Protein AF-A0A6M0GGX5-F1 (afdb_monomer)

Radius of gyration: 9.72 Å; Cα contacts (8 Å, |Δi|>4): 52; chains: 1; bounding box: 27×16×23 Å

Nearest PDB structures (foldseek):
  4jw2-assembly1_A  TM=9.488E-01  e=1.518E-01  synthetic construct
  8aw4-assembly1_B  TM=9.650E-01  e=1.932E-01  synthetic construct
  6veh-assembly1_A  TM=9.655E-01  e=7.730E-01  synthetic construct
  4d4z-assembly1_A  TM=9.172E-01  e=8.210E-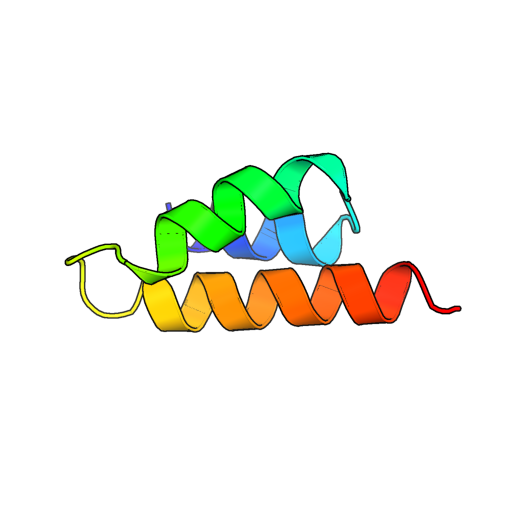01  Homo sapiens
  5z8h-assembly1_A  TM=7.103E-01  e=3.285E+00  Homo sapiens

Secondary structure (DSSP, 8-state):
-HHHHHHHHHHT-TTHHHHHHHGGG--STTHHHHHHHHHHHHHHHH--

Solvent-accessible surface area (backbone atoms only — not comparable to full-atom values): 2647 Å² total; per-residue (Å²): 108,70,67,57,44,42,51,45,11,74,68,38,48,68,81,47,45,68,61,33,58,62,30,52,75,44,85,54,87,68,41,25,61,40,22,52,56,12,48,53,39,20,55,60,58,73,75,113

Sequence (48 aa):
IRTAILSLGKLGDSAALSHLQGKLADEQAGIPQVAKIAISQIESCSND

Mean predicted aligned error: 3.55 Å

Foldseek 3Di:
DLVVLQVLLQVLPPVCLVVLVVQLPPPPPCSNVSSVSSNVSNVVVVVD

pLDDT: mean 88.4, std 7.93, range [52.94, 95.19]

Structure (mmCIF, N/CA/C/O backbone):
data_AF-A0A6M0GGX5-F1
#
_entry.id   AF-A0A6M0GGX5-F1
#
loop_
_atom_site.group_PDB
_atom_site.id
_atom_site.type_symbol
_atom_site.label_atom_id
_atom_site.label_alt_id
_atom_site.label_comp_id
_atom_site.label_asym_id
_atom_site.label_entity_id
_atom_site.label_seq_id
_atom_site.pdbx_PDB_ins_code
_atom_site.Cartn_x
_atom_site.Cartn_y
_atom_site.Cartn_z
_atom_site.occupancy
_atom_site.B_iso_or_equiv
_atom_site.auth_seq_id
_atom_site.auth_comp_id
_atom_site.auth_asym_id
_atom_site.auth_atom_id
_atom_site.pdbx_PDB_model_num
ATOM 1 N N . ILE A 1 1 ? -5.095 -9.923 5.408 1.00 73.19 1 ILE A N 1
ATOM 2 C CA . ILE A 1 1 ? -5.059 -8.627 4.678 1.00 73.19 1 ILE A CA 1
ATOM 3 C C . ILE A 1 1 ? -3.714 -7.912 4.848 1.00 73.19 1 ILE A C 1
ATOM 5 O O . ILE A 1 1 ? -3.041 -7.752 3.842 1.00 73.19 1 ILE A O 1
ATOM 9 N N . ARG A 1 2 ? -3.246 -7.569 6.064 1.00 85.56 2 ARG A N 1
ATOM 10 C CA . ARG A 1 2 ? -1.922 -6.919 6.264 1.00 85.56 2 ARG A CA 1
ATOM 11 C C . ARG A 1 2 ? -0.750 -7.618 5.559 1.00 85.56 2 ARG A C 1
ATOM 13 O O . ARG A 1 2 ? 0.023 -6.958 4.880 1.00 85.56 2 ARG A O 1
ATOM 20 N N . THR A 1 3 ? -0.639 -8.941 5.683 1.00 87.38 3 THR A N 1
ATOM 21 C CA . THR A 1 3 ? 0.441 -9.709 5.039 1.00 87.38 3 THR A CA 1
ATOM 22 C C . THR A 1 3 ? 0.415 -9.571 3.519 1.00 87.38 3 THR A C 1
ATOM 24 O O . THR A 1 3 ? 1.463 -9.392 2.918 1.00 87.38 3 THR A O 1
ATOM 27 N N . ALA A 1 4 ? -0.775 -9.567 2.910 1.00 88.44 4 ALA A N 1
ATOM 28 C CA . ALA A 1 4 ? -0.920 -9.397 1.466 1.00 88.44 4 ALA A CA 1
ATOM 29 C C . ALA A 1 4 ? -0.447 -8.008 1.007 1.00 88.44 4 ALA A C 1
ATOM 31 O O . ALA A 1 4 ? 0.280 -7.909 0.029 1.00 88.44 4 ALA A O 1
ATOM 32 N N . ILE A 1 5 ? -0.784 -6.954 1.759 1.00 90.31 5 ILE A N 1
ATOM 33 C CA . ILE A 1 5 ? -0.344 -5.574 1.491 1.00 90.31 5 ILE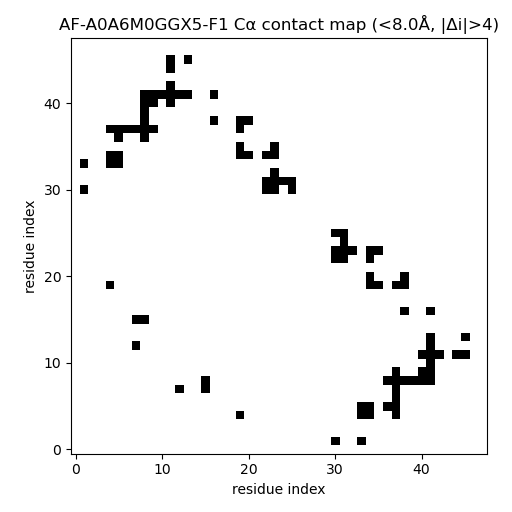 A CA 1
ATOM 34 C C . ILE A 1 5 ? 1.193 -5.484 1.507 1.00 90.31 5 ILE A C 1
ATOM 36 O O . ILE A 1 5 ? 1.784 -4.928 0.587 1.00 90.31 5 ILE A O 1
ATOM 40 N N . LEU A 1 6 ? 1.854 -6.092 2.499 1.00 89.31 6 LEU A N 1
ATOM 41 C CA . LEU A 1 6 ? 3.323 -6.130 2.565 1.00 89.31 6 LEU A CA 1
ATOM 42 C C . LEU A 1 6 ? 3.948 -6.952 1.437 1.00 89.31 6 LEU A C 1
ATOM 44 O O . LEU A 1 6 ? 4.983 -6.564 0.907 1.00 89.31 6 LEU A O 1
ATOM 48 N N . SER A 1 7 ? 3.347 -8.087 1.081 1.00 91.50 7 SER A N 1
ATOM 49 C CA . SER A 1 7 ? 3.830 -8.920 -0.021 1.00 91.50 7 SER A CA 1
ATOM 50 C C . SER A 1 7 ? 3.774 -8.184 -1.358 1.00 91.50 7 SER A C 1
ATOM 52 O O . SER A 1 7 ? 4.725 -8.289 -2.123 1.00 91.50 7 SER A O 1
ATOM 54 N N . LEU A 1 8 ? 2.717 -7.402 -1.608 1.00 87.69 8 LEU A N 1
ATOM 55 C CA . LEU A 1 8 ? 2.610 -6.550 -2.798 1.00 87.69 8 LEU A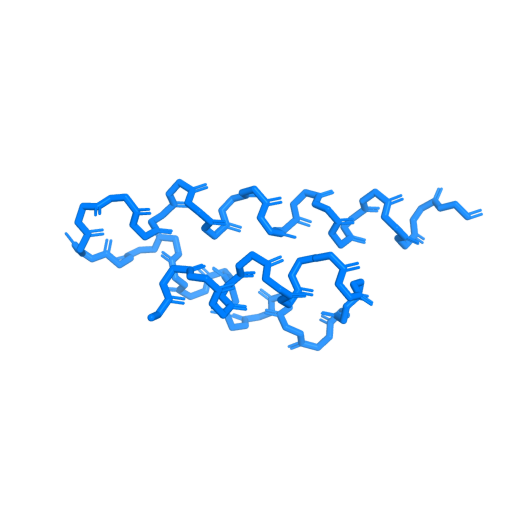 CA 1
ATOM 56 C C . LEU A 1 8 ? 3.721 -5.492 -2.837 1.00 87.69 8 LEU A C 1
ATOM 58 O O . LEU A 1 8 ? 4.347 -5.306 -3.874 1.00 87.69 8 LEU A O 1
ATOM 62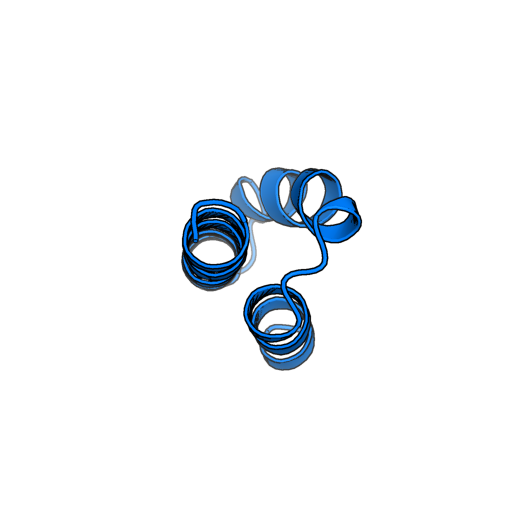 N N . GLY A 1 9 ? 4.015 -4.868 -1.691 1.00 88.06 9 GLY A N 1
ATOM 63 C CA . GLY A 1 9 ? 5.113 -3.909 -1.556 1.00 88.06 9 GLY A CA 1
ATOM 64 C C . GLY A 1 9 ? 6.476 -4.492 -1.937 1.00 88.06 9 GLY A C 1
ATOM 65 O O . GLY A 1 9 ? 7.198 -3.933 -2.756 1.00 88.06 9 GLY A O 1
ATOM 66 N N . LYS A 1 10 ? 6.797 -5.667 -1.383 1.00 89.50 10 LYS A N 1
ATOM 67 C CA . LYS A 1 10 ? 8.060 -6.377 -1.644 1.00 89.50 10 LYS A CA 1
ATOM 68 C C . LYS A 1 10 ? 8.199 -6.883 -3.073 1.00 89.50 10 LYS A C 1
ATOM 70 O O . LYS A 1 10 ? 9.320 -7.053 -3.535 1.00 89.50 10 LYS A O 1
ATOM 75 N N . LEU A 1 11 ? 7.082 -7.185 -3.734 1.00 89.19 11 LEU A N 1
ATOM 76 C CA . LEU A 1 11 ? 7.087 -7.640 -5.121 1.00 89.19 11 LEU A CA 1
ATOM 77 C C . LEU A 1 11 ? 7.453 -6.503 -6.088 1.00 89.19 11 LEU A C 1
ATOM 79 O O . LEU A 1 11 ? 7.787 -6.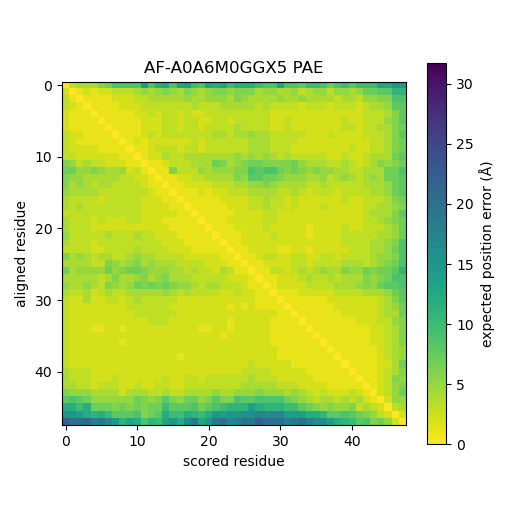779 -7.234 1.00 89.19 11 LEU A O 1
ATOM 83 N N . GLY A 1 12 ? 7.388 -5.243 -5.636 1.00 86.31 12 GLY A N 1
ATOM 84 C CA . GLY A 1 12 ? 7.634 -4.081 -6.485 1.00 86.31 12 GLY A CA 1
ATOM 85 C C . GLY A 1 12 ? 6.530 -3.859 -7.518 1.00 86.31 12 GLY A C 1
ATOM 86 O O . GLY A 1 12 ? 6.746 -3.164 -8.504 1.00 86.31 12 GLY A O 1
ATOM 87 N N . ASP A 1 13 ? 5.348 -4.450 -7.318 1.00 86.75 13 ASP A N 1
ATOM 88 C CA . ASP A 1 13 ? 4.254 -4.359 -8.278 1.00 86.75 13 ASP A CA 1
ATOM 89 C C . ASP A 1 13 ? 3.665 -2.943 -8.281 1.00 86.75 13 ASP A C 1
ATOM 91 O O . ASP A 1 13 ? 2.840 -2.577 -7.439 1.00 86.75 13 ASP A O 1
ATOM 95 N N . SER A 1 14 ? 4.080 -2.133 -9.253 1.00 84.94 14 SER A N 1
ATOM 96 C CA . SER A 1 14 ? 3.604 -0.762 -9.420 1.00 84.94 14 SER A CA 1
ATOM 97 C C . SER A 1 14 ? 2.091 -0.691 -9.656 1.00 84.94 14 SER A C 1
ATOM 99 O O . SER A 1 14 ? 1.478 0.316 -9.308 1.00 84.94 14 SER A O 1
ATOM 101 N N . ALA A 1 15 ? 1.446 -1.752 -10.164 1.00 87.19 15 ALA A N 1
ATOM 102 C CA . ALA A 1 15 ? -0.012 -1.796 -10.305 1.00 87.19 15 ALA A CA 1
ATOM 103 C C . ALA A 1 15 ? -0.729 -1.885 -8.943 1.00 87.19 15 ALA A C 1
ATOM 105 O O . ALA A 1 15 ? -1.901 -1.510 -8.816 1.00 87.19 15 ALA A O 1
ATOM 106 N N . ALA A 1 16 ? -0.024 -2.316 -7.892 1.00 88.44 16 ALA A N 1
ATOM 107 C CA . ALA A 1 16 ? -0.537 -2.306 -6.531 1.00 88.44 16 ALA A CA 1
ATOM 108 C C . ALA A 1 16 ? -0.574 -0.895 -5.920 1.00 88.44 16 ALA A C 1
ATOM 110 O O . ALA A 1 16 ? -1.331 -0.691 -4.972 1.00 88.44 16 ALA A O 1
ATOM 111 N N . LEU A 1 17 ? 0.159 0.097 -6.453 1.00 89.88 17 LEU A N 1
ATOM 112 C CA . LEU A 1 17 ? 0.218 1.451 -5.876 1.00 89.88 17 LEU A CA 1
ATOM 113 C C . LEU A 1 17 ? -1.165 2.085 -5.714 1.00 89.88 17 LEU A C 1
ATOM 115 O O . LEU A 1 17 ? -1.490 2.546 -4.621 1.00 89.88 17 LEU A O 1
ATOM 119 N N . SER A 1 18 ? -2.012 2.053 -6.748 1.00 89.31 18 SER A N 1
ATOM 120 C CA . SER A 1 18 ? -3.365 2.624 -6.660 1.00 89.31 18 SER A CA 1
ATOM 121 C C . SER A 1 18 ? -4.228 1.916 -5.612 1.00 89.31 18 SER A C 1
ATOM 123 O O . SER A 1 18 ? -4.965 2.562 -4.867 1.00 89.31 18 SER A O 1
ATOM 125 N N . HIS A 1 19 ? -4.099 0.591 -5.490 1.00 89.81 19 HIS A N 1
ATOM 126 C CA . HIS A 1 19 ? -4.800 -0.175 -4.458 1.00 89.81 19 HIS A CA 1
ATOM 127 C C . HIS A 1 19 ? -4.289 0.153 -3.048 1.00 89.81 19 HIS A C 1
ATOM 129 O O . HIS A 1 19 ? -5.085 0.298 -2.119 1.00 89.81 19 HIS A O 1
ATOM 135 N N . LEU A 1 20 ? -2.973 0.297 -2.878 1.00 91.00 20 LEU A N 1
ATOM 136 C CA . LEU A 1 20 ? -2.340 0.628 -1.603 1.00 91.00 20 LEU A CA 1
ATOM 137 C C . LEU A 1 20 ? -2.660 2.060 -1.158 1.00 91.00 20 LEU A C 1
ATOM 139 O O . LEU A 1 20 ? -2.916 2.284 0.023 1.00 91.00 20 LEU A O 1
ATOM 143 N N . GLN A 1 21 ? -2.725 3.014 -2.087 1.00 93.19 21 GLN A N 1
ATOM 144 C CA . GLN A 1 21 ? -3.144 4.389 -1.802 1.00 93.19 21 GLN A CA 1
ATOM 145 C C . GLN A 1 21 ? -4.572 4.433 -1.248 1.00 93.19 21 GLN A C 1
ATOM 147 O O . GLN A 1 21 ? -4.821 5.105 -0.248 1.00 93.19 21 GLN A O 1
ATOM 152 N N . GLY A 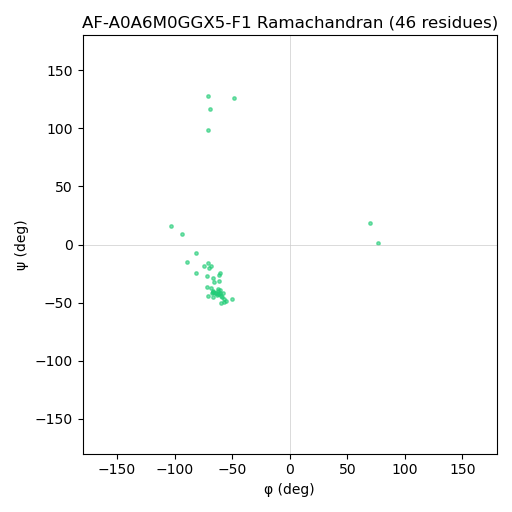1 22 ? -5.489 3.636 -1.807 1.00 92.25 22 GLY A N 1
ATOM 153 C CA . GLY A 1 22 ? -6.844 3.491 -1.265 1.00 92.25 22 GLY A CA 1
ATOM 154 C C . GLY A 1 22 ? -6.882 2.926 0.163 1.00 92.25 22 GLY A C 1
ATOM 155 O O . GLY A 1 22 ? -7.797 3.226 0.925 1.00 92.25 22 GLY A O 1
ATOM 156 N N . LYS A 1 23 ? -5.868 2.151 0.568 1.00 92.69 23 LYS A N 1
ATOM 157 C CA . LYS A 1 23 ? -5.753 1.575 1.919 1.00 92.69 23 LYS A CA 1
ATOM 158 C C . LYS A 1 23 ? -5.200 2.554 2.961 1.00 92.69 23 LYS A C 1
ATOM 160 O O . LYS A 1 23 ? -5.214 2.242 4.149 1.00 92.69 23 LYS A O 1
ATOM 165 N N . LEU A 1 24 ? -4.750 3.745 2.561 1.00 92.19 24 LEU A N 1
ATOM 166 C CA . LEU A 1 24 ? -4.302 4.785 3.495 1.00 92.19 24 LEU A CA 1
ATOM 167 C C . LEU A 1 24 ? -5.454 5.429 4.274 1.00 92.19 24 LEU A C 1
ATOM 169 O O . LEU A 1 24 ? -5.237 5.900 5.387 1.00 92.19 24 LEU A O 1
ATOM 173 N N . ALA A 1 25 ? -6.658 5.432 3.702 1.00 92.56 25 ALA A N 1
ATOM 174 C CA . ALA A 1 25 ? -7.874 5.943 4.333 1.00 92.56 25 ALA A CA 1
ATOM 175 C C . ALA A 1 25 ? -8.682 4.846 5.054 1.00 92.56 25 ALA A C 1
ATOM 177 O O . ALA A 1 25 ? -9.817 5.079 5.454 1.00 92.56 25 ALA A O 1
ATOM 178 N N . ASP A 1 26 ? -8.127 3.639 5.182 1.00 92.75 26 ASP A N 1
ATOM 179 C CA . ASP A 1 26 ? -8.826 2.504 5.780 1.00 92.75 26 ASP A CA 1
ATOM 180 C C . ASP A 1 26 ? -8.981 2.708 7.299 1.00 92.75 26 ASP A C 1
ATOM 182 O O . ASP A 1 26 ? -8.005 2.977 8.004 1.00 92.75 26 ASP A O 1
ATOM 186 N N . GLU A 1 27 ? -10.209 2.577 7.807 1.00 92.00 27 GLU A N 1
ATOM 187 C CA . GLU A 1 27 ? -10.529 2.768 9.230 1.00 92.00 27 GLU A CA 1
ATOM 188 C C . GLU A 1 27 ? -9.933 1.669 10.118 1.00 92.00 27 GLU A C 1
ATOM 190 O O . GLU A 1 27 ? -9.788 1.838 11.333 1.00 92.00 27 GLU A O 1
ATOM 195 N N . GLN A 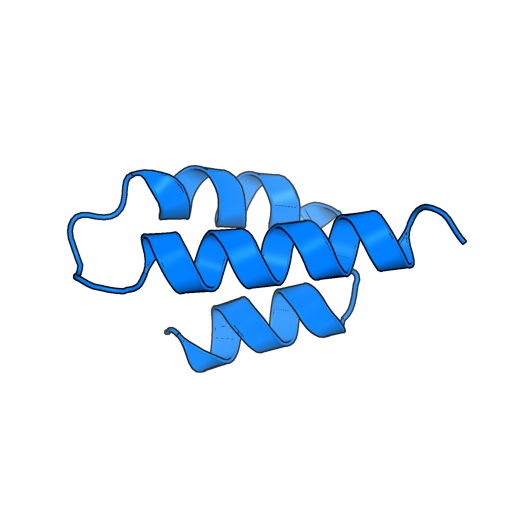1 28 ? -9.555 0.529 9.532 1.00 91.44 28 GLN A N 1
ATOM 196 C CA . GLN A 1 28 ? -8.975 -0.557 10.293 1.00 91.44 28 GLN A CA 1
ATOM 197 C C . GLN A 1 28 ? -7.582 -0.166 10.804 1.00 91.44 28 GLN A C 1
ATOM 199 O O . GLN A 1 28 ? -6.621 -0.000 10.044 1.00 91.44 28 GLN A O 1
ATOM 204 N N . ALA A 1 29 ? -7.451 -0.110 12.131 1.00 88.44 29 ALA A N 1
ATOM 205 C CA . ALA A 1 29 ? -6.207 0.234 12.806 1.00 88.44 29 ALA A CA 1
ATOM 206 C C . ALA A 1 29 ? -5.018 -0.559 12.237 1.00 88.44 29 ALA A C 1
ATOM 208 O O . ALA A 1 29 ? -5.031 -1.792 12.159 1.00 88.44 29 ALA A O 1
ATOM 209 N N . GLY A 1 30 ? -3.964 0.147 11.826 1.00 90.38 30 GLY A N 1
ATOM 210 C CA . GLY A 1 30 ? -2.744 -0.441 11.278 1.00 90.38 30 GLY A CA 1
ATOM 211 C C . GLY A 1 30 ? -2.818 -0.933 9.830 1.00 90.38 30 GLY A C 1
ATOM 212 O O . GLY A 1 30 ? -1.821 -1.474 9.366 1.00 90.38 30 GLY A O 1
ATOM 213 N N . ILE A 1 31 ? -3.937 -0.803 9.110 1.00 93.31 31 ILE A N 1
ATOM 214 C CA . ILE A 1 31 ? -3.935 -0.937 7.641 1.00 93.31 31 ILE A CA 1
ATOM 215 C C . ILE A 1 31 ? -3.241 0.264 6.975 1.00 93.31 31 ILE A C 1
ATOM 217 O O . ILE A 1 31 ? -2.354 0.013 6.154 1.00 93.31 31 ILE A O 1
ATOM 221 N N . PRO A 1 32 ? -3.495 1.528 7.377 1.00 94.50 32 PRO A N 1
ATOM 222 C CA . PRO A 1 32 ? -2.820 2.689 6.792 1.00 94.50 32 PRO A CA 1
ATOM 223 C C . PRO A 1 32 ? -1.295 2.633 6.922 1.00 94.50 32 PRO A C 1
ATOM 225 O O . PRO A 1 32 ? -0.565 2.922 5.977 1.00 94.50 32 PRO A O 1
ATOM 228 N N . GLN A 1 33 ? -0.791 2.216 8.086 1.00 94.62 33 GLN A N 1
ATOM 229 C CA . GLN A 1 33 ? 0.644 2.082 8.347 1.00 94.62 33 GLN A CA 1
ATOM 230 C C . GLN A 1 33 ? 1.281 1.020 7.446 1.00 94.62 33 GLN A C 1
ATOM 232 O O . GLN A 1 33 ? 2.362 1.229 6.902 1.00 94.62 33 GLN A O 1
ATOM 237 N N . VAL A 1 34 ? 0.602 -0.112 7.263 1.00 94.62 34 VAL A N 1
ATOM 238 C CA . VAL A 1 34 ? 1.102 -1.215 6.436 1.00 94.62 34 VAL A CA 1
ATOM 239 C C . VAL A 1 34 ? 1.057 -0.854 4.951 1.00 94.62 34 VAL A C 1
ATOM 241 O O . VAL A 1 34 ? 1.985 -1.188 4.218 1.00 94.62 34 VAL A O 1
ATOM 244 N N . ALA A 1 35 ? 0.035 -0.112 4.523 1.00 94.94 35 ALA A N 1
ATOM 245 C CA . ALA A 1 35 ? -0.049 0.431 3.175 1.00 94.94 35 ALA A CA 1
ATOM 246 C C . ALA A 1 35 ? 1.090 1.421 2.880 1.00 94.94 35 ALA A C 1
ATOM 248 O O . ALA A 1 35 ? 1.727 1.298 1.839 1.00 94.94 35 ALA A O 1
ATOM 249 N N . LYS A 1 36 ? 1.427 2.325 3.816 1.00 95.19 36 LYS A N 1
ATOM 250 C CA . LYS A 1 36 ? 2.591 3.224 3.670 1.00 95.19 36 LYS A CA 1
ATOM 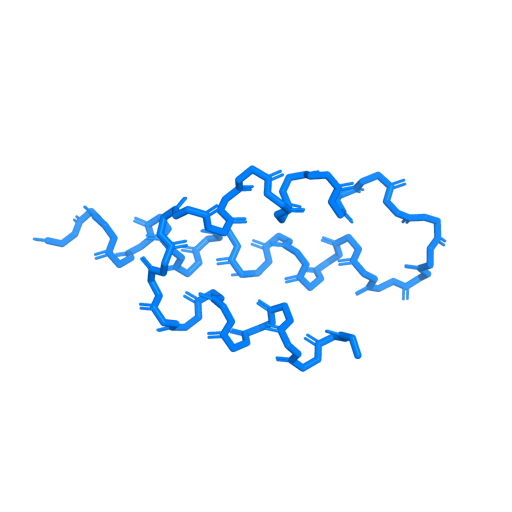251 C C . LYS A 1 36 ? 3.897 2.459 3.468 1.00 95.19 36 LYS A C 1
ATOM 253 O O . LYS A 1 36 ? 4.651 2.781 2.560 1.00 95.19 36 LYS A O 1
ATOM 258 N N . ILE A 1 37 ? 4.143 1.433 4.286 1.00 93.69 37 ILE A N 1
ATOM 259 C CA . ILE A 1 37 ? 5.357 0.609 4.183 1.00 93.69 37 ILE A CA 1
ATOM 260 C C . ILE A 1 37 ? 5.447 -0.059 2.805 1.00 93.69 37 ILE A C 1
ATOM 262 O O . ILE A 1 37 ? 6.514 -0.071 2.199 1.00 93.69 37 ILE A O 1
ATOM 266 N N . ALA A 1 38 ? 4.336 -0.605 2.311 1.00 94.25 38 ALA A N 1
ATOM 267 C CA . ALA A 1 38 ? 4.301 -1.268 1.013 1.00 94.25 38 ALA A CA 1
ATOM 268 C C . ALA A 1 38 ? 4.531 -0.295 -0.156 1.00 94.25 38 ALA A C 1
ATOM 270 O O . ALA A 1 38 ? 5.276 -0.626 -1.071 1.00 94.25 38 ALA A O 1
ATOM 271 N N . ILE A 1 39 ? 3.952 0.910 -0.100 1.00 93.69 39 ILE A N 1
ATOM 272 C CA . ILE A 1 39 ? 4.167 1.962 -1.107 1.00 93.69 39 ILE A CA 1
ATOM 273 C C . ILE A 1 39 ? 5.651 2.333 -1.181 1.00 93.69 39 ILE A C 1
ATOM 275 O O . ILE A 1 39 ? 6.234 2.266 -2.258 1.00 93.69 39 ILE A O 1
ATOM 279 N N . SER A 1 40 ? 6.288 2.619 -0.040 1.00 93.06 40 SER A N 1
ATOM 280 C CA . SER A 1 40 ? 7.712 2.977 -0.018 1.00 93.06 40 SER A CA 1
ATOM 281 C C . SER A 1 40 ? 8.624 1.864 -0.546 1.00 93.06 40 SER A C 1
ATOM 283 O O . SER A 1 40 ? 9.660 2.155 -1.134 1.00 93.06 40 SER A O 1
ATOM 285 N N . GLN A 1 41 ? 8.256 0.589 -0.366 1.00 92.31 41 GLN A N 1
ATOM 286 C CA . GLN A 1 41 ? 9.009 -0.536 -0.938 1.00 92.31 41 GLN A CA 1
ATOM 287 C C . GLN A 1 41 ? 8.931 -0.562 -2.468 1.00 92.31 41 GLN A C 1
ATOM 289 O O . GLN A 1 41 ? 9.950 -0.783 -3.115 1.00 92.31 41 GLN A O 1
ATOM 294 N N . ILE A 1 42 ? 7.757 -0.288 -3.043 1.00 90.94 42 ILE A N 1
ATOM 295 C CA . ILE A 1 42 ? 7.578 -0.228 -4.502 1.00 90.94 42 ILE A CA 1
ATOM 296 C C . ILE A 1 42 ? 8.345 0.953 -5.090 1.00 90.94 42 ILE A C 1
ATOM 298 O O . ILE A 1 42 ? 9.039 0.793 -6.091 1.00 90.94 42 ILE A O 1
ATOM 302 N N . GLU A 1 43 ? 8.246 2.124 -4.460 1.00 89.19 43 GLU A N 1
ATOM 303 C CA . GLU A 1 43 ? 8.964 3.330 -4.885 1.00 89.19 43 GLU A CA 1
ATOM 304 C C . GLU A 1 43 ? 10.481 3.125 -4.824 1.00 89.19 43 GLU A C 1
ATOM 306 O O . GLU A 1 43 ? 11.184 3.471 -5.768 1.00 89.19 43 GLU A O 1
ATOM 311 N N . SER A 1 44 ? 10.982 2.485 -3.761 1.00 88.50 44 SER A N 1
ATOM 312 C CA . SER A 1 44 ? 12.400 2.129 -3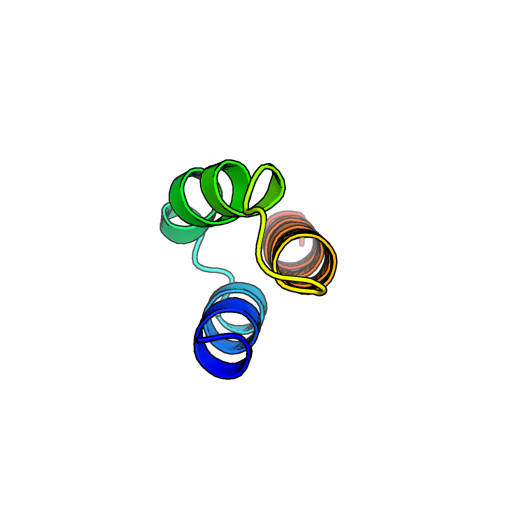.649 1.00 88.50 44 SER A CA 1
ATOM 313 C C . SER A 1 44 ? 12.836 1.097 -4.689 1.00 88.50 44 SER A C 1
ATOM 315 O O . SER A 1 44 ? 13.989 1.133 -5.094 1.00 88.50 44 SER A O 1
ATOM 317 N N . CYS A 1 45 ? 11.957 0.176 -5.096 1.00 79.69 45 CYS A N 1
ATOM 318 C CA . CYS A 1 45 ? 12.265 -0.857 -6.088 1.00 79.69 45 CYS A CA 1
ATOM 319 C C . CYS A 1 45 ? 12.168 -0.346 -7.535 1.00 79.69 45 CYS A C 1
ATOM 321 O O . CYS A 1 45 ? 12.770 -0.933 -8.425 1.00 79.69 45 CYS A O 1
ATOM 323 N N . SER A 1 46 ? 11.389 0.712 -7.783 1.00 73.94 46 SER A N 1
ATOM 324 C CA . SER A 1 46 ? 11.228 1.306 -9.121 1.00 73.94 46 SER A CA 1
ATOM 325 C C . SER A 1 46 ? 12.261 2.396 -9.427 1.00 73.94 46 SER A C 1
ATOM 327 O O . SER A 1 46 ? 12.366 2.818 -10.574 1.00 73.94 46 SER A O 1
ATOM 329 N N . ASN A 1 47 ? 12.968 2.898 -8.410 1.00 62.03 47 ASN A N 1
ATOM 330 C CA . ASN A 1 47 ? 13.956 3.975 -8.528 1.00 62.03 47 ASN A CA 1
ATOM 331 C C . ASN A 1 47 ? 15.414 3.458 -8.492 1.00 62.03 47 ASN A C 1
ATOM 333 O O . ASN A 1 47 ? 16.330 4.247 -8.257 1.00 62.03 47 ASN A O 1
ATOM 337 N N . ASP A 1 48 ? 15.614 2.155 -8.692 1.00 52.94 48 ASP A N 1
ATOM 338 C CA . ASP A 1 48 ? 16.915 1.507 -8.934 1.00 52.94 48 ASP A CA 1
ATOM 339 C C . ASP A 1 48 ? 17.041 1.168 -10.430 1.00 52.94 48 ASP A C 1
ATOM 341 O O . ASP A 1 48 ? 18.124 1.415 -11.007 1.00 52.94 48 ASP A O 1
#